Protein AF-W4AV59-F1 (afdb_monomer)

pLDDT: mean 79.55, std 14.33, range [42.62, 96.81]

Sequence (148 aa):
MEAGEKTSESDIEMFFGMSGTRRMIAIEAGWYERVRRGYICRYSFDPADFELFDANAGYYVATNIVAPIHVERMDDLVAKCVLNILKNLTRNARPYALIENVVTHKDYRRRRLGRKLLNKAIEISQQRNCYKMIPGQNDSKNNSWLQL

Solvent-accessible surface area (backbone atoms only — not comparable to full-atom values): 9081 Å² total; per-residue (Å²): 89,64,77,51,97,86,56,48,71,68,54,42,50,75,76,29,65,88,48,100,55,62,66,48,89,82,76,66,76,90,44,51,68,51,50,65,74,37,65,50,73,51,72,39,64,63,68,88,67,44,44,81,72,35,82,89,80,68,40,66,44,56,98,63,94,81,71,64,78,38,77,46,79,45,64,70,54,52,64,45,62,46,76,45,79,40,82,40,80,56,81,89,44,35,22,33,29,40,38,35,75,76,41,59,34,75,95,57,51,96,65,56,50,60,57,53,53,51,53,50,54,50,51,53,34,48,76,66,50,16,51,31,41,35,55,73,73,81,54,97,87,50,90,73,60,47,78,89

Secondary structure (DSSP, 8-state):
-B--TTS-HHHIIIIITTSS--B--PPPGGGHHHHHH--EEEEE--GGG-EEEETTTTEEE-SS----SEEEEE--TTEEEEEEEE--STTTT--EEEEEEEEE-GGGTTTTHHHHHHHHHHHHHHHTT-SEEEESS--TT----EE-

Radius of gyration: 18.45 Å; Cα contacts (8 Å, |Δi|>4): 203; chains: 1; bounding box: 44×37×52 Å

Nearest PDB structures (foldseek):
  3t90-assembly1_A-2  TM=9.423E-01  e=4.229E-04  Arabidopsis thaliana
  1z4e-assembly1_B  TM=7.620E-01  e=2.101E-04  Halalkalibacterium halodurans C-125
  1i21-assembly2_M  TM=8.788E-01  e=1.098E-03  Saccharomyces cerevisiae
  2dxq-assembly1_B  TM=5.147E-01  e=6.356E-06  Agrobacterium fabrum str. C58
  3fb3-assembly1_A  TM=5.433E-01  e=4.284E-05  Trypanosoma brucei

Structure (mmCIF, N/CA/C/O backbone):
data_AF-W4AV59-F1
#
_entry.id   AF-W4AV59-F1
#
loop_
_atom_site.group_PDB
_atom_site.id
_atom_site.type_symbol
_atom_site.label_atom_id
_atom_site.label_alt_id
_atom_site.label_comp_id
_atom_site.label_asym_id
_atom_site.label_entity_id
_atom_site.label_seq_id
_atom_site.pdbx_PDB_ins_code
_atom_site.Cartn_x
_atom_site.Cartn_y
_atom_site.Cartn_z
_atom_site.occupancy
_atom_site.B_iso_or_equiv
_atom_site.auth_seq_id
_atom_site.auth_comp_id
_atom_site.auth_asym_id
_atom_site.auth_atom_id
_atom_site.pdbx_PDB_model_num
ATOM 1 N N . MET A 1 1 ? -3.546 13.656 11.293 1.00 58.84 1 MET A N 1
ATOM 2 C CA . MET A 1 1 ? -3.523 14.497 12.506 1.00 58.84 1 MET A CA 1
ATOM 3 C C . MET A 1 1 ? -2.265 14.197 13.294 1.00 58.84 1 MET A C 1
ATOM 5 O O . MET A 1 1 ? -1.962 13.030 13.506 1.00 58.84 1 MET A O 1
ATOM 9 N N . GLU A 1 2 ? -1.535 15.231 13.693 1.00 64.12 2 GLU A N 1
ATOM 10 C CA . GLU A 1 2 ? -0.388 15.153 14.603 1.00 64.12 2 GLU A CA 1
ATOM 11 C C . GLU A 1 2 ? -0.796 15.840 15.913 1.00 64.12 2 GLU A C 1
ATOM 13 O O . GLU A 1 2 ? -1.466 16.873 15.859 1.00 64.12 2 GLU A O 1
ATOM 18 N N . ALA A 1 3 ? -0.464 15.261 17.069 1.00 67.44 3 ALA A N 1
ATOM 19 C CA . ALA A 1 3 ? -0.752 15.889 18.360 1.00 67.44 3 ALA A CA 1
ATOM 20 C C . ALA A 1 3 ? 0.164 17.111 18.556 1.00 67.44 3 ALA A C 1
ATOM 22 O O . ALA A 1 3 ? 1.310 16.974 18.988 1.00 67.44 3 ALA A O 1
ATOM 23 N N . GLY A 1 4 ? -0.328 18.295 18.186 1.00 70.31 4 GLY A N 1
ATOM 24 C CA . GLY A 1 4 ? 0.346 19.575 18.415 1.00 70.31 4 GLY A CA 1
ATOM 25 C C . GLY A 1 4 ? 0.164 20.085 19.848 1.00 70.31 4 GLY A C 1
ATOM 26 O O . GLY A 1 4 ? -0.652 19.555 20.598 1.00 70.31 4 GLY A O 1
ATOM 27 N N . GLU A 1 5 ? 0.871 21.158 20.207 1.00 75.75 5 GLU A N 1
ATOM 28 C CA . GLU A 1 5 ? 0.901 21.743 21.566 1.00 75.75 5 GLU A CA 1
ATOM 29 C C . GLU A 1 5 ? -0.472 22.157 22.128 1.00 75.75 5 GLU A C 1
ATOM 31 O O . GLU A 1 5 ? -0.632 22.277 23.335 1.00 75.75 5 GLU A O 1
ATOM 36 N N . LYS A 1 6 ? -1.475 22.354 21.264 1.00 79.75 6 LYS A N 1
ATOM 37 C CA . LYS A 1 6 ? -2.850 22.723 21.646 1.00 79.75 6 LYS A CA 1
ATOM 38 C C . LYS A 1 6 ? -3.808 21.529 21.760 1.00 79.75 6 LYS A C 1
ATOM 40 O O . LYS A 1 6 ? -5.002 21.730 21.955 1.00 79.75 6 LYS A O 1
ATOM 45 N N . THR A 1 7 ? -3.319 20.305 21.569 1.00 77.00 7 THR A N 1
ATOM 46 C CA . THR A 1 7 ? -4.143 19.090 21.670 1.00 77.00 7 THR A CA 1
ATOM 47 C C . THR A 1 7 ? -4.432 18.824 23.142 1.00 77.00 7 THR A C 1
ATOM 49 O O . THR A 1 7 ? -3.499 18.778 23.940 1.00 77.00 7 THR A O 1
ATOM 52 N N . SER A 1 8 ? -5.705 18.670 23.512 1.00 83.44 8 SER A N 1
ATOM 53 C CA . SER A 1 8 ? -6.078 18.469 24.915 1.00 83.44 8 SER A CA 1
ATOM 54 C C . SER A 1 8 ? -5.522 17.147 25.457 1.00 83.44 8 SER A C 1
ATOM 56 O O . SER A 1 8 ? -5.360 16.186 24.705 1.00 83.44 8 SER A O 1
ATOM 58 N N . GLU A 1 9 ? -5.273 17.060 26.766 1.00 80.31 9 GLU A N 1
ATOM 59 C CA . GLU A 1 9 ? -4.853 15.799 27.399 1.00 80.31 9 GLU A CA 1
ATOM 60 C C . GLU A 1 9 ? -5.885 14.681 27.197 1.00 80.31 9 GLU A C 1
ATOM 62 O O . GLU A 1 9 ? -5.514 13.534 26.966 1.00 80.31 9 GLU A O 1
ATOM 67 N N . SER A 1 10 ? -7.178 15.023 27.184 1.00 79.00 10 SER A N 1
ATOM 68 C CA . SER A 1 10 ? -8.266 14.086 26.878 1.00 79.00 10 SER A CA 1
ATOM 69 C C . SER A 1 10 ? -8.175 13.541 25.448 1.00 79.00 10 SER A C 1
ATOM 71 O O . SER A 1 10 ? -8.356 12.345 25.235 1.00 79.00 10 SER A O 1
ATOM 73 N N . ASP A 1 11 ? -7.870 14.388 24.460 1.00 72.75 11 ASP A N 1
ATOM 74 C CA . ASP A 1 11 ? -7.665 13.959 23.071 1.00 72.75 11 ASP A CA 1
ATOM 75 C C . ASP A 1 11 ? -6.366 13.160 22.917 1.00 72.75 11 ASP A C 1
ATOM 77 O O . ASP A 1 11 ? -6.319 12.178 22.175 1.00 72.75 11 ASP A O 1
ATOM 81 N N . ILE A 1 12 ? -5.308 13.545 23.638 1.00 74.00 12 ILE A N 1
ATOM 82 C CA . ILE A 1 12 ? -4.052 12.793 23.679 1.00 74.00 12 ILE A CA 1
ATOM 83 C C . ILE A 1 12 ? -4.307 11.389 24.222 1.00 74.00 12 ILE A C 1
ATOM 85 O O . ILE A 1 12 ? -3.910 10.415 23.588 1.00 74.00 12 ILE A O 1
ATOM 89 N N . GLU A 1 13 ? -5.030 11.260 25.327 1.00 76.06 13 GLU A N 1
ATOM 90 C CA . GLU A 1 13 ? -5.369 9.966 25.911 1.00 76.06 13 GLU A CA 1
ATOM 91 C C . GLU A 1 13 ? -6.289 9.153 24.984 1.00 76.06 13 GLU A C 1
ATOM 93 O O . GLU A 1 13 ? -6.028 7.985 24.689 1.00 76.06 13 GLU A O 1
ATOM 98 N N . MET A 1 14 ? -7.328 9.789 24.434 1.00 70.75 14 MET A N 1
ATOM 99 C CA . MET A 1 14 ? -8.313 9.150 23.560 1.00 70.75 14 MET A CA 1
ATOM 100 C C . MET A 1 14 ? -7.712 8.642 22.243 1.00 70.75 14 MET A C 1
ATOM 102 O O . MET A 1 14 ? -8.056 7.546 21.783 1.00 70.75 14 MET A O 1
ATOM 106 N N . PHE A 1 15 ? -6.844 9.433 21.610 1.00 67.06 15 PHE A N 1
ATOM 107 C CA . PHE A 1 15 ? -6.308 9.133 20.284 1.00 67.06 15 PHE A CA 1
ATOM 108 C C . PHE A 1 15 ? -4.901 8.518 20.336 1.00 67.06 15 PHE A C 1
ATOM 110 O O . PHE A 1 15 ? -4.597 7.628 19.542 1.00 67.06 15 PHE A O 1
ATOM 117 N N . PHE A 1 16 ? -4.049 8.917 21.277 1.00 73.50 16 PHE A N 1
ATOM 118 C CA . PHE A 1 16 ? -2.629 8.547 21.295 1.00 73.50 16 PHE A CA 1
ATOM 119 C C . PHE A 1 16 ? -2.204 7.717 22.517 1.00 73.50 16 PHE A C 1
ATOM 121 O O . PHE A 1 16 ? -1.206 7.008 22.412 1.00 73.50 16 PHE A O 1
ATOM 128 N N . GLY A 1 17 ? -2.970 7.689 23.616 1.00 65.94 17 GLY A N 1
ATOM 129 C CA . GLY A 1 17 ? -2.587 7.081 24.907 1.00 65.94 17 GLY A CA 1
ATOM 130 C C . GLY A 1 17 ? -2.186 5.596 24.879 1.00 65.94 17 GLY A C 1
ATOM 131 O O . GLY A 1 17 ? -1.554 5.088 25.799 1.00 65.94 17 GLY A O 1
ATOM 132 N N . MET A 1 18 ? -2.480 4.876 23.793 1.00 54.53 18 MET A N 1
ATOM 133 C CA . MET A 1 18 ? -2.167 3.446 23.642 1.00 54.53 18 MET A CA 1
ATOM 134 C C . MET A 1 18 ? -0.979 3.143 22.721 1.00 54.53 18 MET A C 1
ATOM 136 O O . MET A 1 18 ? -0.684 1.973 22.453 1.00 54.53 18 MET A O 1
ATOM 140 N N . SER A 1 19 ? -0.310 4.163 22.188 1.00 58.88 19 SER A N 1
ATOM 141 C CA . SER A 1 19 ? 0.847 3.993 21.312 1.00 58.88 19 SER A CA 1
ATOM 142 C C . SER A 1 19 ? 1.846 5.123 21.520 1.00 58.88 19 SER A C 1
ATOM 144 O O . SER A 1 19 ? 1.445 6.269 21.640 1.00 58.88 19 SER A O 1
ATOM 146 N N . GLY A 1 20 ? 3.151 4.854 21.427 1.00 62.12 20 GLY A N 1
ATOM 147 C CA . GLY A 1 20 ? 4.162 5.925 21.360 1.00 62.12 20 GLY A CA 1
ATOM 148 C C . GLY A 1 20 ? 4.108 6.763 20.068 1.00 62.12 20 GLY A C 1
ATOM 149 O O . GLY A 1 20 ? 5.049 7.485 19.756 1.00 62.12 20 GLY A O 1
ATOM 150 N N . THR A 1 21 ? 3.049 6.622 19.265 1.00 57.31 21 THR A N 1
ATOM 151 C CA . THR A 1 21 ? 2.850 7.324 17.998 1.00 57.31 21 THR A CA 1
ATOM 152 C C . THR A 1 21 ? 2.238 8.696 18.261 1.00 57.31 21 THR A C 1
ATOM 154 O O . THR A 1 21 ? 1.304 8.812 19.040 1.00 57.31 21 THR A O 1
ATOM 157 N N . ARG A 1 22 ? 2.738 9.731 17.574 1.00 58.47 22 ARG A N 1
ATOM 158 C CA . ARG A 1 22 ? 2.219 11.115 17.650 1.00 58.47 22 ARG A CA 1
ATOM 159 C C . ARG A 1 22 ? 1.357 11.511 16.448 1.00 58.47 22 ARG A C 1
ATOM 161 O O . ARG A 1 22 ? 0.896 12.646 16.376 1.00 58.47 22 ARG A O 1
ATOM 168 N N . ARG A 1 23 ? 1.131 10.588 15.503 1.00 54.50 23 ARG A N 1
ATOM 169 C CA . ARG A 1 23 ? 0.331 10.801 14.287 1.00 54.50 23 ARG A CA 1
ATOM 170 C C . ARG A 1 23 ? -0.786 9.775 14.145 1.00 54.50 23 ARG A C 1
ATOM 172 O O . ARG A 1 23 ? -0.548 8.577 14.189 1.00 54.50 23 ARG A O 1
ATOM 179 N N . MET A 1 24 ? -1.997 10.243 13.887 1.00 58.66 24 MET A N 1
ATOM 180 C CA . MET A 1 24 ? -3.149 9.411 13.563 1.00 58.66 24 MET A CA 1
ATOM 181 C C . MET A 1 24 ? -3.764 9.878 12.248 1.00 58.66 24 MET A C 1
ATOM 183 O O . MET A 1 24 ? -4.016 11.069 12.057 1.00 58.66 24 MET A O 1
ATOM 187 N N . ILE A 1 25 ? -4.062 8.943 11.351 1.00 59.03 25 ILE A N 1
ATOM 188 C CA . ILE A 1 25 ? -4.975 9.196 10.237 1.00 59.03 25 ILE A CA 1
ATOM 189 C C . ILE A 1 25 ? -6.382 8.880 10.749 1.00 59.03 25 ILE A C 1
ATOM 191 O O . ILE A 1 25 ? -6.710 7.727 11.031 1.00 59.03 25 ILE A O 1
ATOM 195 N N . ALA A 1 26 ? -7.184 9.924 10.947 1.00 56.69 26 ALA A N 1
ATOM 196 C CA . ALA A 1 26 ? -8.588 9.803 11.305 1.00 56.69 26 ALA A CA 1
ATOM 197 C C . ALA A 1 26 ? -9.424 9.913 10.027 1.00 56.69 26 ALA A C 1
ATOM 199 O O . ALA A 1 26 ? -9.219 10.819 9.225 1.00 56.69 26 ALA A O 1
ATOM 200 N N . ILE A 1 27 ? -10.345 8.973 9.840 1.00 58.06 27 ILE A N 1
ATOM 201 C CA . ILE A 1 27 ? -11.358 9.018 8.784 1.00 58.06 27 ILE A CA 1
ATOM 202 C C . ILE A 1 27 ? -12.661 9.436 9.469 1.00 58.06 27 ILE A C 1
ATOM 204 O O . ILE A 1 27 ? -12.965 8.929 10.553 1.00 58.06 27 ILE A O 1
ATOM 208 N N . GLU A 1 28 ? -13.399 10.376 8.878 1.00 57.12 28 GLU A N 1
ATOM 209 C CA . GLU A 1 28 ? -14.647 10.904 9.438 1.00 57.12 28 GLU A CA 1
ATOM 210 C C . GLU A 1 28 ? -15.638 9.791 9.808 1.00 57.12 28 GLU A C 1
ATOM 212 O O . GLU A 1 28 ? -15.829 8.822 9.070 1.00 57.12 28 GLU A O 1
ATOM 217 N N . ALA A 1 29 ? -16.337 9.953 10.935 1.00 56.78 29 ALA A N 1
ATOM 218 C CA . ALA A 1 29 ? -17.303 8.968 11.425 1.00 56.78 29 ALA A CA 1
ATOM 219 C C . ALA A 1 29 ? -18.440 8.674 10.421 1.00 56.78 29 ALA A C 1
ATOM 221 O O . ALA A 1 29 ? -18.982 7.570 10.429 1.00 56.78 29 ALA A O 1
ATOM 222 N N . GLY A 1 30 ? -18.754 9.608 9.511 1.00 61.12 30 GLY A N 1
ATOM 223 C CA . GLY A 1 30 ? -19.729 9.427 8.423 1.00 61.12 30 GLY A CA 1
ATOM 224 C C . GLY A 1 30 ? -19.324 8.404 7.349 1.00 61.12 30 GLY A C 1
ATOM 225 O O . GLY A 1 30 ? -20.121 8.070 6.469 1.00 61.12 30 GLY A O 1
ATOM 226 N N . TRP A 1 31 ? -18.100 7.875 7.412 1.00 63.75 31 TRP A N 1
ATOM 227 C CA . TRP A 1 31 ? -17.647 6.754 6.588 1.00 63.75 31 TRP A CA 1
ATOM 228 C C . TRP A 1 31 ? -17.898 5.388 7.243 1.00 63.75 31 TRP A C 1
ATOM 230 O O . TRP A 1 31 ? -17.647 4.370 6.613 1.00 63.75 31 TRP A O 1
ATOM 240 N N . TYR A 1 32 ? -18.436 5.334 8.467 1.00 59.44 32 TYR A N 1
ATOM 241 C CA . TYR A 1 32 ? -18.639 4.101 9.242 1.00 59.44 32 TYR A CA 1
ATOM 242 C C . TYR A 1 32 ? -19.409 3.002 8.491 1.00 59.44 32 TYR A C 1
ATOM 244 O O . TYR A 1 32 ? -18.861 1.928 8.242 1.00 59.44 32 TYR A O 1
ATOM 252 N N . GLU A 1 33 ? -20.649 3.271 8.066 1.00 63.75 33 GLU A N 1
ATOM 253 C CA . GLU A 1 33 ? -21.442 2.286 7.312 1.00 63.75 33 GLU A CA 1
ATOM 254 C C . GLU A 1 33 ? -20.824 1.988 5.939 1.00 63.75 33 GLU A C 1
ATOM 256 O O . GLU A 1 33 ? -20.936 0.870 5.442 1.00 63.75 33 GLU A O 1
ATOM 261 N N . ARG A 1 34 ? -20.106 2.955 5.351 1.00 68.12 34 ARG A N 1
ATOM 262 C CA . ARG A 1 34 ? -19.409 2.784 4.069 1.00 68.12 34 ARG A CA 1
ATOM 263 C C . ARG A 1 34 ? -18.192 1.873 4.179 1.00 68.12 34 ARG A C 1
ATOM 265 O O . ARG A 1 34 ? -17.997 1.053 3.302 1.00 68.12 34 ARG A O 1
ATOM 272 N N . VAL A 1 35 ? -17.404 1.954 5.246 1.00 70.06 35 VAL A N 1
ATOM 273 C CA . VAL A 1 35 ? -16.270 1.043 5.478 1.00 70.06 35 VAL A CA 1
ATOM 274 C C . VAL A 1 35 ? -16.767 -0.350 5.873 1.00 70.06 35 VAL A C 1
ATOM 276 O O . VAL A 1 35 ? -16.140 -1.344 5.524 1.00 70.06 35 VAL A O 1
ATOM 279 N N . ARG A 1 36 ? -17.901 -0.434 6.582 1.00 67.50 36 ARG A N 1
ATOM 280 C CA . ARG A 1 36 ? -18.486 -1.705 7.029 1.00 67.50 36 ARG A CA 1
ATOM 281 C C . ARG A 1 36 ? -19.187 -2.483 5.910 1.00 67.50 36 ARG A C 1
ATOM 283 O O . ARG A 1 36 ? -19.080 -3.703 5.880 1.00 67.50 36 ARG A O 1
ATOM 290 N N . ARG A 1 37 ? -19.948 -1.805 5.044 1.00 70.44 37 ARG A N 1
ATOM 291 C CA . ARG A 1 37 ? -20.711 -2.432 3.943 1.00 70.44 37 ARG A CA 1
ATOM 292 C C . ARG A 1 37 ? -20.023 -2.317 2.589 1.00 70.44 37 ARG A C 1
ATOM 294 O O . ARG A 1 37 ? -20.394 -3.019 1.653 1.00 70.44 37 ARG A O 1
ATOM 301 N N . GLY A 1 38 ? -19.097 -1.375 2.467 1.00 72.69 38 GLY A N 1
ATOM 302 C CA . GLY A 1 38 ? -18.359 -1.144 1.243 1.00 72.69 38 GLY A CA 1
ATOM 303 C C . GLY A 1 38 ? -17.237 -2.148 1.069 1.00 72.69 38 GLY A C 1
ATOM 304 O O . GLY A 1 38 ? -16.835 -2.868 1.982 1.00 72.69 38 GLY A O 1
ATOM 305 N N . TYR A 1 39 ? -16.731 -2.154 -0.146 1.00 76.69 39 TYR A N 1
ATOM 306 C CA . TYR A 1 39 ? -15.613 -2.960 -0.575 1.00 76.69 39 TYR A CA 1
ATOM 307 C C . TYR A 1 39 ? -14.638 -2.053 -1.313 1.00 76.69 39 TYR A C 1
ATOM 309 O O . TYR A 1 39 ? -15.031 -1.028 -1.875 1.00 76.69 39 TYR A O 1
ATOM 317 N N . ILE A 1 40 ? -13.364 -2.422 -1.307 1.00 80.44 40 ILE A N 1
ATOM 318 C CA . ILE A 1 40 ? -12.355 -1.790 -2.158 1.00 80.44 40 ILE A CA 1
ATOM 319 C C . ILE A 1 40 ? -12.053 -2.760 -3.293 1.00 80.44 40 ILE A C 1
ATOM 321 O O . ILE A 1 40 ? -11.868 -3.948 -3.047 1.00 80.44 40 ILE A O 1
ATOM 325 N N . CYS A 1 41 ? -12.003 -2.269 -4.529 1.00 83.56 41 CYS A N 1
ATOM 326 C CA . CYS A 1 41 ? -11.528 -3.057 -5.661 1.00 83.56 41 CYS A CA 1
ATOM 327 C C . CYS A 1 41 ? -10.061 -2.736 -5.938 1.00 83.56 41 CYS A C 1
ATOM 329 O O . CYS A 1 41 ? -9.706 -1.573 -6.132 1.00 83.56 41 CYS A O 1
ATOM 331 N N . ARG A 1 42 ? -9.216 -3.766 -5.998 1.00 85.31 42 ARG A N 1
ATOM 332 C CA . ARG A 1 42 ? -7.869 -3.667 -6.556 1.00 85.31 42 ARG A CA 1
ATOM 333 C C . ARG A 1 42 ? -7.923 -4.060 -8.025 1.00 85.31 42 ARG A C 1
ATOM 335 O O . ARG A 1 42 ? -8.127 -5.227 -8.354 1.00 85.31 42 ARG A O 1
ATOM 342 N N . TYR A 1 43 ? -7.721 -3.074 -8.886 1.00 90.81 43 TYR A N 1
ATOM 343 C CA . TYR A 1 43 ? -7.595 -3.273 -10.322 1.00 90.81 43 TYR A CA 1
ATOM 344 C C . TYR A 1 43 ? -6.152 -3.624 -10.680 1.00 90.81 43 TYR A C 1
ATOM 346 O O . TYR A 1 43 ? -5.208 -3.056 -10.132 1.00 90.81 43 TYR A O 1
ATOM 354 N N . SER A 1 44 ? -5.976 -4.573 -11.589 1.00 93.06 44 SER A N 1
ATOM 355 C CA . SER A 1 44 ? -4.709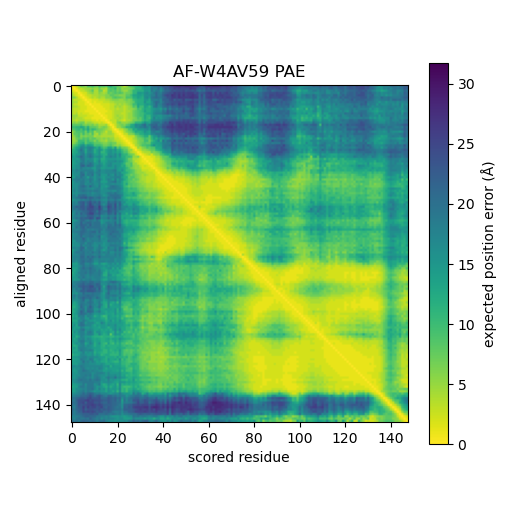 -4.811 -12.281 1.00 93.06 44 SER A CA 1
ATOM 356 C C . SER A 1 44 ? -4.933 -4.566 -13.761 1.00 93.06 44 SER A C 1
ATOM 358 O O . SER A 1 44 ? -5.977 -4.946 -14.289 1.00 93.06 44 SER A O 1
ATOM 360 N N . PHE A 1 45 ? -3.967 -3.931 -14.407 1.00 95.00 45 PHE A N 1
ATOM 361 C CA . PHE A 1 45 ? -4.012 -3.590 -15.823 1.00 95.00 45 PHE A CA 1
ATOM 362 C C . PHE A 1 45 ? -2.822 -4.227 -16.540 1.00 95.00 45 PHE A C 1
ATOM 364 O O . PHE A 1 45 ? -1.831 -4.566 -15.883 1.00 95.00 45 PHE A O 1
ATOM 371 N N . ASP A 1 46 ? -2.927 -4.403 -17.856 1.00 94.94 46 ASP A N 1
ATOM 372 C CA . ASP A 1 46 ? -1.794 -4.836 -18.669 1.00 94.94 46 ASP A CA 1
ATOM 373 C C . ASP A 1 46 ? -0.771 -3.688 -18.752 1.00 94.94 46 ASP A C 1
ATOM 375 O O . ASP A 1 46 ? -1.129 -2.591 -19.183 1.00 94.94 46 ASP A O 1
ATOM 379 N N . PRO A 1 47 ? 0.493 -3.884 -18.332 1.00 93.19 47 PRO A N 1
ATOM 380 C CA . PRO A 1 47 ? 1.516 -2.850 -18.453 1.00 93.19 47 PRO A CA 1
ATOM 381 C C . PRO A 1 47 ? 1.759 -2.387 -19.893 1.00 93.19 47 PRO A C 1
ATOM 383 O O . PRO A 1 47 ? 2.220 -1.265 -20.075 1.0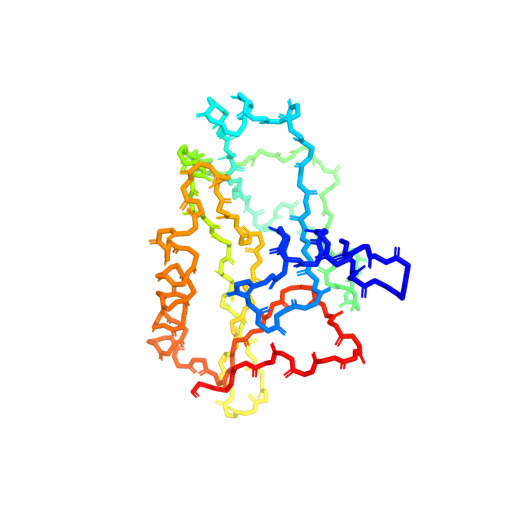0 93.19 47 PRO A O 1
ATOM 386 N N . ALA A 1 48 ? 1.467 -3.220 -20.900 1.00 94.25 48 ALA A N 1
ATOM 387 C CA . ALA A 1 48 ? 1.638 -2.869 -22.310 1.00 94.25 48 ALA A CA 1
ATOM 388 C C . ALA A 1 48 ? 0.697 -1.744 -22.772 1.00 94.25 48 ALA A C 1
ATOM 390 O O . ALA A 1 48 ? 0.991 -1.079 -23.763 1.00 94.25 48 ALA A O 1
ATOM 391 N N . ASP A 1 49 ? -0.393 -1.500 -22.039 1.00 95.94 49 ASP A N 1
ATOM 392 C CA . ASP A 1 49 ? -1.342 -0.425 -22.337 1.00 95.94 49 ASP A CA 1
ATOM 393 C C . ASP A 1 49 ? -0.876 0.955 -21.840 1.00 95.94 49 ASP A C 1
ATOM 395 O O . ASP A 1 49 ? -1.543 1.967 -22.079 1.00 95.94 49 ASP A O 1
ATOM 399 N N . PHE A 1 50 ? 0.250 1.011 -21.124 1.00 96.00 50 PHE A N 1
ATOM 400 C CA . PHE A 1 50 ? 0.780 2.237 -20.545 1.00 96.00 50 PHE A CA 1
ATOM 401 C C . PHE A 1 50 ? 2.155 2.561 -21.112 1.00 96.00 50 PHE A C 1
ATOM 403 O O . PHE A 1 50 ? 3.028 1.704 -21.244 1.00 96.00 50 PHE A O 1
ATOM 410 N N . GLU A 1 51 ? 2.383 3.843 -21.357 1.00 95.12 51 GLU A N 1
ATOM 411 C CA . GLU A 1 51 ? 3.672 4.378 -21.768 1.00 95.12 51 GLU A CA 1
ATOM 412 C C . GLU A 1 51 ? 4.288 5.224 -20.654 1.00 95.12 51 GLU A C 1
ATOM 414 O O . GLU A 1 51 ? 3.589 5.837 -19.841 1.00 95.12 51 GLU A O 1
ATOM 419 N N . LEU A 1 52 ? 5.620 5.230 -20.586 1.00 93.94 52 LEU A N 1
ATOM 420 C CA . LEU A 1 52 ? 6.345 6.031 -19.608 1.00 93.94 52 LEU A CA 1
ATOM 421 C C . LEU A 1 52 ? 6.167 7.516 -19.941 1.00 93.94 52 LEU A C 1
ATOM 423 O O . LEU A 1 52 ? 6.644 7.985 -20.970 1.00 93.94 52 LEU A O 1
ATOM 427 N N . PHE A 1 53 ? 5.507 8.250 -19.050 1.00 93.56 53 PHE A N 1
ATOM 428 C CA . PHE A 1 53 ? 5.271 9.684 -19.189 1.00 93.56 53 PHE A CA 1
ATOM 429 C C . PHE A 1 53 ? 6.412 10.503 -18.580 1.00 93.56 53 PHE A C 1
ATOM 431 O O . PHE A 1 53 ? 6.926 11.429 -19.202 1.00 93.56 53 PHE A O 1
ATOM 438 N N . ASP A 1 54 ? 6.835 10.135 -17.369 1.00 90.81 54 ASP A N 1
ATOM 439 C CA . ASP A 1 54 ? 7.941 10.779 -16.661 1.00 90.81 54 ASP A CA 1
ATOM 440 C C . ASP A 1 54 ? 8.829 9.709 -16.022 1.00 90.81 54 ASP A C 1
ATOM 442 O O . ASP A 1 54 ? 8.466 9.074 -15.029 1.00 90.81 54 ASP A O 1
ATOM 446 N N . ALA A 1 55 ? 10.018 9.522 -16.596 1.00 85.94 55 ALA A N 1
ATOM 447 C CA . ALA A 1 55 ? 11.019 8.575 -16.112 1.00 85.94 55 ALA A CA 1
ATOM 448 C C . ALA A 1 55 ? 11.557 8.921 -14.718 1.00 85.94 55 ALA A C 1
ATOM 450 O O . ALA A 1 55 ? 11.913 8.024 -13.955 1.00 85.94 55 ALA A O 1
ATOM 451 N N . ASN A 1 56 ? 11.618 10.209 -14.386 1.00 85.25 56 ASN A N 1
ATOM 452 C CA . ASN A 1 56 ? 12.176 10.696 -13.134 1.00 85.25 56 ASN A CA 1
ATOM 453 C C . ASN A 1 56 ? 11.202 10.462 -11.971 1.00 85.25 56 ASN A C 1
ATOM 455 O O . ASN A 1 56 ? 11.624 10.110 -10.870 1.00 85.25 56 ASN A O 1
ATOM 459 N N . ALA A 1 57 ? 9.900 10.620 -12.225 1.00 78.50 57 ALA A N 1
ATOM 460 C CA . ALA A 1 57 ? 8.841 10.324 -11.259 1.00 78.50 57 ALA A CA 1
ATOM 461 C C . ALA A 1 57 ? 8.361 8.859 -11.300 1.00 78.50 57 ALA A C 1
ATOM 463 O O . ALA A 1 57 ? 7.686 8.405 -10.376 1.00 78.50 57 ALA A O 1
ATOM 464 N N . GLY A 1 58 ? 8.699 8.115 -12.358 1.00 84.56 58 GLY A N 1
ATOM 465 C CA . GLY A 1 58 ? 8.184 6.767 -12.601 1.00 84.56 58 GLY A CA 1
ATOM 466 C C . GLY A 1 58 ? 6.694 6.755 -12.951 1.00 84.56 58 GLY A C 1
ATOM 467 O O . GLY A 1 58 ? 5.999 5.791 -12.630 1.00 84.56 58 GLY A O 1
ATOM 468 N N . TYR A 1 59 ? 6.190 7.830 -13.562 1.00 89.19 59 TYR A N 1
ATOM 469 C CA . TYR A 1 59 ? 4.790 7.938 -13.960 1.00 89.19 59 TYR A CA 1
ATOM 470 C C . TYR A 1 59 ? 4.563 7.352 -15.343 1.00 89.19 59 TYR A C 1
ATOM 472 O O . TYR A 1 59 ? 5.303 7.629 -16.286 1.00 89.19 59 TYR A O 1
ATOM 480 N N . TYR A 1 60 ? 3.486 6.584 -15.447 1.00 92.50 60 TYR A N 1
ATOM 481 C CA . TYR A 1 60 ? 3.011 5.984 -16.680 1.00 92.50 60 TYR A CA 1
ATOM 482 C C . TYR A 1 60 ? 1.619 6.526 -16.994 1.00 92.50 60 TYR A C 1
ATOM 484 O O . TYR A 1 60 ? 0.823 6.767 -16.083 1.00 92.50 60 TYR A O 1
ATOM 492 N N . VAL A 1 61 ? 1.331 6.721 -18.276 1.00 95.56 61 VAL A N 1
ATOM 493 C CA . VAL A 1 61 ? 0.044 7.215 -18.769 1.00 95.56 61 VAL A CA 1
ATOM 494 C C . VAL A 1 61 ? -0.496 6.263 -19.828 1.00 95.56 61 VAL A C 1
ATOM 496 O O . VAL A 1 61 ? 0.269 5.613 -20.531 1.00 95.56 61 VAL A O 1
ATOM 499 N N . ALA A 1 62 ? -1.817 6.181 -19.935 1.00 95.69 62 ALA A N 1
ATOM 500 C CA . ALA A 1 62 ? -2.485 5.578 -21.077 1.00 95.69 62 ALA A CA 1
ATOM 501 C C . ALA A 1 62 ? -3.185 6.695 -21.859 1.00 95.69 62 ALA A C 1
ATOM 503 O O . ALA A 1 62 ? -3.891 7.518 -21.274 1.00 95.69 62 ALA A O 1
ATOM 504 N N . THR A 1 63 ? -2.992 6.734 -23.176 1.00 93.69 63 THR A N 1
ATOM 505 C CA . THR A 1 63 ? -3.666 7.687 -24.080 1.00 93.69 63 THR A CA 1
ATOM 506 C C . THR A 1 63 ? -4.982 7.142 -24.635 1.00 93.69 63 THR A C 1
ATOM 508 O O . THR A 1 63 ? -5.738 7.870 -25.275 1.00 93.69 63 THR A O 1
ATOM 511 N N . ASN A 1 64 ? -5.284 5.876 -24.339 1.00 93.12 64 ASN A N 1
ATOM 512 C CA . ASN A 1 64 ? -6.499 5.174 -24.730 1.00 93.12 64 ASN A CA 1
ATOM 513 C C . ASN A 1 64 ? -7.255 4.674 -23.491 1.00 93.12 64 ASN A C 1
ATOM 515 O O . ASN A 1 64 ? -6.717 4.627 -22.384 1.00 93.12 64 ASN A O 1
ATOM 519 N N . ILE A 1 65 ? -8.517 4.283 -23.676 1.00 94.62 65 ILE A N 1
ATOM 520 C CA . ILE A 1 65 ? -9.312 3.665 -22.609 1.00 94.62 65 ILE A CA 1
ATOM 521 C C . ILE A 1 65 ? -8.724 2.288 -22.287 1.00 94.62 65 ILE A C 1
ATOM 523 O O . ILE A 1 65 ? -8.650 1.432 -23.164 1.00 94.62 65 ILE A O 1
ATOM 527 N N . VAL A 1 66 ? -8.371 2.071 -21.019 1.00 95.38 66 VAL A N 1
ATOM 528 C CA . VAL A 1 66 ? -7.813 0.809 -20.517 1.00 95.38 66 VAL A CA 1
ATOM 529 C C . VAL A 1 66 ? -8.803 0.092 -19.608 1.00 95.38 66 VAL A C 1
ATOM 531 O O . VAL A 1 66 ? -9.359 0.678 -18.675 1.00 95.38 66 VAL A O 1
ATOM 534 N N . ALA A 1 67 ? -9.029 -1.192 -19.880 1.00 94.56 67 ALA A N 1
ATOM 535 C CA . ALA A 1 67 ? -9.854 -2.055 -19.045 1.00 94.56 67 ALA A CA 1
ATOM 536 C C . ALA A 1 67 ? -8.964 -2.873 -18.092 1.00 94.56 67 ALA A C 1
ATOM 538 O O . ALA A 1 67 ? -7.880 -3.307 -18.480 1.00 94.56 67 ALA A O 1
ATOM 539 N N . PRO A 1 68 ? -9.392 -3.112 -16.843 1.00 95.62 68 PRO A N 1
ATOM 540 C CA . PRO A 1 68 ? -8.630 -3.947 -15.931 1.00 95.62 68 PRO A CA 1
ATOM 541 C C . PRO A 1 68 ? -8.641 -5.408 -16.396 1.00 95.62 68 PRO A C 1
ATOM 543 O O . PRO A 1 68 ? -9.699 -5.977 -16.657 1.00 95.62 68 PRO A O 1
ATOM 546 N N . ILE A 1 69 ? -7.468 -6.039 -16.410 1.00 96.81 69 ILE A N 1
ATOM 547 C CA . ILE A 1 69 ? -7.318 -7.482 -16.653 1.00 96.81 69 ILE A CA 1
ATOM 548 C C . ILE A 1 69 ? -7.734 -8.314 -15.434 1.00 96.81 69 ILE A C 1
ATOM 550 O O . ILE A 1 69 ? -8.039 -9.497 -15.552 1.00 96.81 69 ILE A O 1
ATOM 554 N N . HIS A 1 70 ? -7.747 -7.703 -14.246 1.00 94.81 70 HIS A N 1
ATOM 555 C CA . HIS A 1 70 ? -8.193 -8.348 -13.018 1.00 94.81 70 HIS A CA 1
ATOM 556 C C . HIS A 1 70 ? -8.805 -7.333 -12.052 1.00 94.81 70 HIS A C 1
ATOM 558 O O . HIS A 1 70 ? -8.298 -6.220 -11.894 1.00 94.81 70 HIS A O 1
ATOM 564 N N . VAL A 1 71 ? -9.876 -7.743 -11.371 1.00 93.06 71 VAL A N 1
ATOM 565 C CA . VAL A 1 71 ? -10.550 -6.957 -10.333 1.00 93.06 71 VAL A CA 1
ATOM 566 C C . VAL A 1 71 ? -10.669 -7.811 -9.080 1.00 93.06 71 VAL A C 1
ATOM 568 O O . VAL A 1 71 ? -11.452 -8.755 -9.034 1.00 93.06 71 VAL A O 1
ATOM 571 N N . GLU A 1 72 ? -9.906 -7.475 -8.045 1.00 89.56 72 GLU A N 1
ATOM 572 C CA . GLU A 1 72 ? -10.018 -8.136 -6.748 1.00 89.56 72 GLU A CA 1
ATOM 573 C C . GLU A 1 72 ? -10.889 -7.312 -5.811 1.00 89.56 72 GLU A C 1
ATOM 575 O O . GLU A 1 72 ? -10.545 -6.181 -5.465 1.00 89.56 72 GLU A O 1
ATOM 580 N N . ARG A 1 73 ? -11.997 -7.894 -5.360 1.00 86.56 73 ARG A N 1
ATOM 581 C CA . ARG A 1 73 ? -12.867 -7.274 -4.368 1.00 86.56 73 ARG A CA 1
A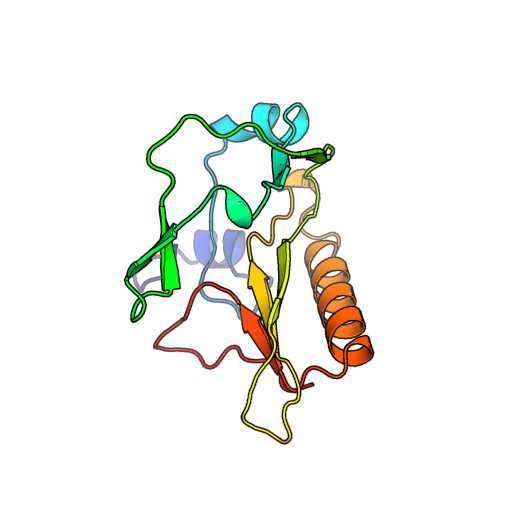TOM 582 C C . ARG A 1 73 ? -12.386 -7.601 -2.956 1.00 86.56 73 ARG A C 1
ATOM 584 O O . ARG A 1 73 ? -12.275 -8.761 -2.576 1.00 86.56 73 ARG A O 1
ATOM 591 N N . MET A 1 74 ? -12.140 -6.561 -2.170 1.00 81.81 74 MET A N 1
ATOM 592 C CA . MET A 1 74 ? -11.761 -6.643 -0.766 1.00 81.81 74 MET A CA 1
ATOM 593 C C . MET A 1 74 ? -12.931 -6.188 0.105 1.00 81.81 74 MET A C 1
ATOM 595 O O . MET A 1 74 ? -13.177 -4.989 0.250 1.00 81.81 74 MET A O 1
ATOM 599 N N . ASP A 1 75 ? -13.632 -7.156 0.688 1.00 81.19 75 ASP A N 1
ATOM 600 C CA . ASP A 1 75 ? -14.646 -6.927 1.717 1.00 81.19 75 ASP A CA 1
ATOM 601 C C . ASP A 1 75 ? -14.014 -6.912 3.128 1.00 81.19 75 ASP A C 1
ATOM 603 O O . ASP A 1 75 ? -12.817 -7.172 3.305 1.00 81.19 75 ASP A O 1
ATOM 607 N N . ASP A 1 76 ? -14.836 -6.615 4.138 1.00 72.50 76 ASP A N 1
ATOM 608 C CA . ASP A 1 76 ? -14.485 -6.646 5.565 1.00 72.50 76 ASP A CA 1
ATOM 609 C C . ASP A 1 76 ? -13.186 -5.888 5.902 1.00 72.50 76 ASP A C 1
ATOM 611 O O . ASP A 1 76 ? -12.126 -6.440 6.229 1.00 72.50 76 ASP A O 1
ATOM 615 N N . LEU A 1 77 ? -13.277 -4.561 5.828 1.00 74.19 77 LEU A N 1
ATOM 616 C CA . LEU A 1 77 ? -12.163 -3.640 6.055 1.00 74.19 77 LEU A CA 1
ATOM 617 C C . LEU A 1 77 ? -11.852 -3.424 7.552 1.00 74.19 77 LEU A C 1
ATOM 619 O O . LEU A 1 77 ? -11.261 -2.410 7.931 1.00 74.19 77 LEU A O 1
ATOM 623 N N . VAL A 1 78 ? -12.239 -4.364 8.427 1.00 73.69 78 VAL A N 1
ATOM 624 C CA . VAL A 1 78 ? -12.085 -4.252 9.887 1.00 73.69 78 VAL A CA 1
ATOM 625 C C . VAL A 1 78 ? -10.625 -4.091 10.311 1.00 73.69 78 VAL A C 1
ATOM 627 O O . VAL A 1 78 ? -10.342 -3.300 11.216 1.00 73.69 78 VAL A O 1
ATOM 630 N N . ALA A 1 79 ? -9.699 -4.802 9.665 1.00 77.50 79 ALA A N 1
ATOM 631 C CA . ALA A 1 79 ? -8.262 -4.594 9.818 1.00 77.50 79 ALA A CA 1
ATOM 632 C C . ALA A 1 79 ? -7.510 -5.012 8.545 1.00 77.50 79 ALA A C 1
ATOM 634 O O . ALA A 1 79 ? -7.367 -6.204 8.270 1.00 77.50 79 ALA A O 1
ATOM 63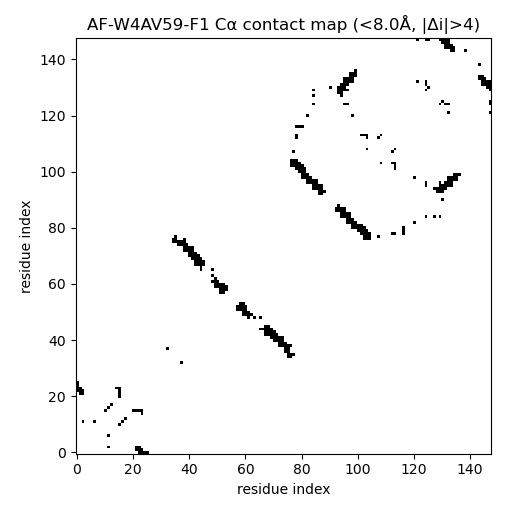5 N N . LYS A 1 80 ? -7.028 -4.041 7.763 1.00 82.50 80 LYS A N 1
ATOM 636 C CA . LYS A 1 80 ? -6.348 -4.272 6.477 1.00 82.50 80 LYS A CA 1
ATOM 637 C C . LYS A 1 80 ? -5.168 -3.318 6.309 1.00 82.50 80 LYS A C 1
ATOM 639 O O . LYS A 1 80 ? -5.129 -2.260 6.931 1.00 82.50 80 LYS A O 1
ATOM 644 N N . CYS A 1 81 ? -4.205 -3.718 5.486 1.00 86.44 81 CYS A N 1
ATOM 645 C CA . CYS A 1 81 ? -3.110 -2.880 5.007 1.00 86.44 81 CYS A CA 1
ATOM 646 C C . CYS A 1 81 ? -2.758 -3.277 3.575 1.00 86.44 81 CYS A C 1
ATOM 648 O O . CYS A 1 81 ? -3.047 -4.395 3.146 1.00 86.44 81 CYS A O 1
ATOM 650 N N . VAL A 1 82 ? -2.078 -2.382 2.871 1.00 86.56 82 VAL A N 1
ATOM 651 C CA . VAL A 1 82 ? -1.383 -2.683 1.621 1.00 86.56 82 VAL A CA 1
ATOM 652 C C . VAL A 1 82 ? 0.092 -2.888 1.950 1.00 86.56 82 VAL A C 1
ATOM 654 O O . VAL A 1 82 ? 0.672 -2.100 2.692 1.00 86.56 82 VAL A O 1
ATOM 657 N N . LEU A 1 83 ? 0.693 -3.956 1.426 1.00 89.94 83 LEU A N 1
ATOM 658 C CA . LEU A 1 83 ? 2.117 -4.244 1.579 1.00 89.94 83 LEU A CA 1
ATOM 659 C C . LEU A 1 83 ? 2.733 -4.460 0.198 1.00 89.94 83 LEU A C 1
ATOM 661 O O . LEU A 1 83 ? 2.432 -5.450 -0.466 1.00 89.94 83 LEU A O 1
ATOM 665 N N . ASN A 1 84 ? 3.608 -3.548 -0.213 1.00 91.75 84 ASN A N 1
ATOM 666 C CA . ASN A 1 84 ? 4.335 -3.625 -1.475 1.00 91.75 84 ASN A CA 1
ATOM 667 C C . ASN A 1 84 ? 5.774 -4.077 -1.220 1.00 91.75 84 ASN A C 1
ATOM 669 O O . ASN A 1 84 ? 6.467 -3.494 -0.390 1.00 91.75 84 ASN A O 1
ATOM 673 N N . ILE A 1 85 ? 6.237 -5.096 -1.945 1.00 93.50 85 ILE A N 1
ATOM 674 C CA . ILE A 1 85 ? 7.632 -5.552 -1.898 1.00 93.50 85 ILE A CA 1
ATOM 675 C C . ILE A 1 85 ? 8.367 -4.956 -3.093 1.00 93.50 85 ILE A C 1
ATOM 677 O O . ILE A 1 85 ? 8.127 -5.340 -4.236 1.00 93.50 85 ILE A O 1
ATOM 681 N N . LEU A 1 86 ? 9.263 -4.015 -2.818 1.00 92.25 86 LEU A N 1
ATOM 682 C CA . LEU A 1 86 ? 9.967 -3.239 -3.827 1.00 92.25 86 LEU A CA 1
ATOM 683 C C . LEU A 1 86 ? 11.381 -3.786 -3.998 1.00 92.25 86 LEU A C 1
ATOM 685 O O . LEU A 1 86 ? 12.162 -3.860 -3.044 1.00 92.25 86 LEU A O 1
ATOM 689 N N . LYS A 1 87 ? 11.707 -4.185 -5.231 1.00 90.94 87 LYS A N 1
ATOM 690 C CA . LYS A 1 87 ? 13.073 -4.567 -5.602 1.00 90.94 87 LYS A CA 1
ATOM 691 C C . LYS A 1 87 ? 14.002 -3.366 -5.420 1.00 90.94 87 LYS A C 1
ATOM 693 O O . LYS A 1 87 ? 13.592 -2.216 -5.543 1.00 90.94 87 LYS A O 1
ATOM 698 N N . ASN A 1 88 ? 15.260 -3.647 -5.117 1.00 87.38 88 ASN A N 1
ATOM 699 C CA . ASN A 1 88 ? 16.270 -2.635 -4.850 1.00 87.38 88 ASN A CA 1
ATOM 700 C C . ASN A 1 88 ? 17.589 -3.071 -5.488 1.00 87.38 88 ASN A C 1
ATOM 702 O O . ASN A 1 88 ? 17.832 -4.263 -5.639 1.00 87.38 88 ASN A O 1
ATOM 706 N N . LEU A 1 89 ? 18.434 -2.107 -5.842 1.00 87.75 89 LEU A N 1
ATOM 707 C CA . LEU A 1 89 ? 19.778 -2.360 -6.369 1.00 87.75 89 LEU A CA 1
ATOM 708 C C . LEU A 1 89 ? 20.848 -2.250 -5.276 1.00 87.75 89 LEU A C 1
ATOM 710 O O . LEU A 1 89 ? 21.895 -2.885 -5.347 1.00 87.75 89 LEU A O 1
ATOM 714 N N . THR A 1 90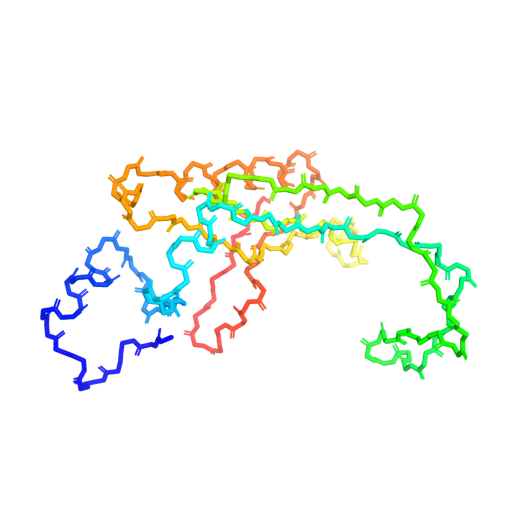 ? 20.577 -1.471 -4.228 1.00 88.00 90 THR A N 1
ATOM 715 C CA . THR A 1 90 ? 21.489 -1.316 -3.088 1.00 88.00 90 THR A CA 1
ATOM 716 C C . THR A 1 90 ? 21.315 -2.453 -2.076 1.00 88.00 90 THR A C 1
ATOM 718 O O . THR A 1 90 ? 20.385 -3.252 -2.175 1.00 88.00 90 THR A O 1
ATOM 721 N N . ARG A 1 91 ? 22.205 -2.531 -1.073 1.00 87.69 91 ARG A N 1
ATOM 722 C CA . ARG A 1 91 ? 22.126 -3.525 0.019 1.00 87.69 91 ARG A CA 1
ATOM 723 C C . ARG A 1 91 ? 22.068 -4.974 -0.497 1.00 87.69 91 ARG A C 1
ATOM 725 O O . ARG A 1 91 ? 21.208 -5.746 -0.084 1.00 87.69 91 ARG A O 1
ATOM 732 N N . ASN A 1 92 ? 22.987 -5.332 -1.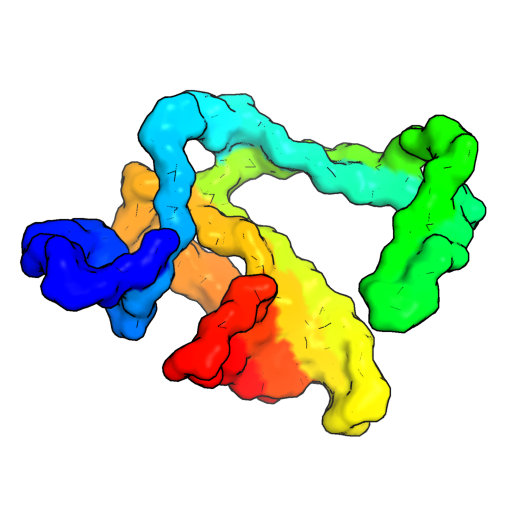397 1.00 91.62 92 ASN A N 1
ATOM 733 C CA . ASN A 1 92 ? 23.059 -6.651 -2.046 1.00 91.62 92 ASN A CA 1
ATOM 734 C C . ASN A 1 92 ? 21.765 -7.030 -2.779 1.00 91.62 92 ASN A C 1
ATOM 736 O O . ASN A 1 92 ? 21.315 -8.170 -2.704 1.00 91.62 92 ASN A O 1
ATOM 740 N N . ALA A 1 93 ? 21.132 -6.046 -3.422 1.00 90.75 93 ALA A N 1
ATOM 741 C CA . ALA A 1 93 ? 19.846 -6.183 -4.095 1.00 90.75 93 ALA A CA 1
ATOM 742 C C . ALA A 1 93 ? 18.697 -6.720 -3.211 1.00 90.75 93 ALA A C 1
ATOM 744 O O . ALA A 1 93 ? 17.665 -7.167 -3.721 1.00 90.75 93 ALA A O 1
ATOM 745 N N . ARG A 1 94 ? 18.838 -6.666 -1.875 1.00 93.44 94 ARG A N 1
ATOM 746 C CA . ARG A 1 94 ? 17.760 -7.055 -0.959 1.00 93.44 94 ARG A CA 1
ATOM 747 C C . ARG A 1 94 ? 16.591 -6.075 -1.112 1.00 93.44 94 ARG A C 1
ATOM 749 O O . ARG A 1 94 ? 16.817 -4.863 -1.018 1.00 93.44 94 ARG A O 1
ATOM 756 N N . PRO A 1 95 ? 15.352 -6.559 -1.314 1.00 94.31 95 PRO A N 1
ATOM 757 C CA . PRO A 1 95 ? 14.183 -5.696 -1.452 1.00 94.31 95 PRO A CA 1
ATOM 758 C C . PRO A 1 95 ? 13.879 -4.938 -0.151 1.00 94.31 95 PRO A C 1
ATOM 760 O O . PRO A 1 95 ? 14.422 -5.234 0.912 1.00 94.31 95 PRO A O 1
ATOM 763 N N . TYR A 1 96 ? 12.968 -3.974 -0.203 1.00 93.50 96 TYR A N 1
ATOM 764 C CA . TYR A 1 96 ? 12.357 -3.388 0.992 1.00 93.50 96 TYR A CA 1
ATOM 765 C C . TYR A 1 96 ? 10.840 -3.395 0.863 1.00 93.50 96 TYR A C 1
ATOM 767 O O . TYR A 1 96 ? 10.301 -3.444 -0.241 1.00 93.50 96 TYR A O 1
ATOM 775 N N . ALA A 1 97 ? 10.154 -3.372 1.998 1.00 93.62 97 ALA A N 1
ATOM 776 C CA . ALA A 1 97 ? 8.703 -3.384 2.038 1.00 93.62 97 ALA A CA 1
ATOM 777 C C . ALA A 1 97 ? 8.152 -1.983 2.320 1.00 93.62 97 ALA A C 1
ATOM 779 O O . ALA A 1 97 ? 8.622 -1.308 3.235 1.00 93.62 97 ALA A O 1
ATOM 780 N N . LEU A 1 98 ? 7.147 -1.561 1.559 1.00 91.38 98 LEU A N 1
ATOM 781 C CA . LEU A 1 98 ? 6.372 -0.346 1.791 1.00 91.38 98 LEU A CA 1
ATOM 782 C C . LEU A 1 98 ? 4.990 -0.751 2.308 1.00 91.38 98 LEU A C 1
ATOM 784 O O . LEU A 1 98 ? 4.244 -1.429 1.599 1.00 91.38 98 LEU A O 1
ATOM 788 N N . ILE A 1 99 ? 4.662 -0.365 3.539 1.00 88.94 99 ILE A N 1
ATOM 789 C CA . ILE A 1 99 ? 3.353 -0.621 4.139 1.00 88.94 99 ILE A CA 1
ATOM 790 C C . ILE A 1 99 ? 2.502 0.649 4.126 1.00 88.94 99 ILE A C 1
ATOM 792 O O . ILE A 1 99 ? 2.910 1.705 4.608 1.00 88.94 99 ILE A O 1
ATOM 796 N N . GLU A 1 100 ? 1.294 0.541 3.590 1.00 85.19 100 GLU A N 1
ATOM 797 C CA . GLU A 1 100 ? 0.364 1.655 3.430 1.00 85.19 100 GLU A CA 1
ATOM 798 C C . GLU A 1 100 ? -1.043 1.270 3.872 1.00 85.19 100 GLU A C 1
ATOM 800 O O . GLU A 1 100 ? -1.356 0.094 4.076 1.00 85.19 100 GLU A O 1
ATOM 805 N N . ASN A 1 101 ? -1.907 2.277 4.016 1.00 78.62 101 ASN A N 1
ATOM 806 C CA . ASN A 1 101 ? -3.340 2.095 4.251 1.00 78.62 101 ASN A CA 1
ATOM 807 C C . ASN A 1 101 ? -3.648 1.134 5.412 1.00 78.62 101 ASN A C 1
ATOM 809 O O . ASN A 1 101 ? -4.569 0.323 5.332 1.00 78.62 101 ASN A O 1
ATOM 813 N N . VAL A 1 102 ? -2.855 1.204 6.489 1.00 80.81 102 VAL A N 1
ATOM 814 C CA . VAL A 1 102 ? -3.075 0.410 7.701 1.00 80.81 102 VAL A CA 1
ATOM 815 C C . VAL A 1 102 ? -4.305 0.958 8.415 1.00 80.81 102 VAL A C 1
ATOM 817 O O . VAL A 1 102 ? -4.261 2.010 9.051 1.00 80.81 102 VAL A O 1
ATOM 820 N N . VAL A 1 103 ? -5.414 0.236 8.319 1.00 76.56 103 VAL A N 1
ATOM 821 C CA . VAL A 1 103 ? -6.696 0.629 8.903 1.00 76.56 103 VAL A CA 1
ATOM 822 C C . VAL A 1 103 ? -7.096 -0.389 9.963 1.00 76.56 103 VAL A C 1
ATOM 824 O O . VAL A 1 103 ? -6.919 -1.593 9.800 1.00 76.56 103 VAL A O 1
ATOM 827 N N . THR A 1 104 ? -7.630 0.089 11.088 1.00 77.00 104 THR A N 1
ATOM 828 C CA . THR A 1 104 ? -8.348 -0.744 12.061 1.00 77.00 104 THR A CA 1
ATOM 829 C C . THR A 1 104 ? -9.629 -0.035 12.476 1.00 77.00 104 THR A C 1
ATOM 831 O O . THR A 1 104 ? -9.602 1.100 12.974 1.00 77.00 104 THR A O 1
ATOM 834 N N . HIS A 1 105 ? -10.750 -0.722 12.287 1.00 72.12 105 HIS A N 1
ATOM 835 C CA . HIS A 1 105 ? -12.082 -0.232 12.599 1.00 72.12 105 HIS A CA 1
ATOM 836 C C . HIS A 1 105 ? -12.221 0.116 14.084 1.00 72.12 105 HIS A C 1
ATOM 838 O O . HIS A 1 105 ? -11.783 -0.648 14.944 1.00 72.12 105 HIS A O 1
ATOM 844 N N . LYS A 1 106 ? -12.852 1.258 14.398 1.00 67.62 106 LYS A N 1
ATOM 845 C CA . LYS A 1 106 ? -12.898 1.828 15.759 1.00 67.62 106 LYS A CA 1
ATOM 846 C C . LYS A 1 106 ? -13.444 0.855 16.818 1.00 67.62 106 LYS A C 1
ATOM 848 O O . LYS A 1 106 ? -12.813 0.702 17.858 1.00 67.62 106 LYS A O 1
ATOM 853 N N . ASP A 1 107 ? -14.510 0.113 16.507 1.00 73.69 107 ASP A N 1
ATOM 854 C CA . ASP A 1 107 ? -15.151 -0.845 17.436 1.00 73.69 107 ASP A CA 1
ATOM 855 C C . ASP A 1 107 ? -14.292 -2.108 17.684 1.00 73.69 107 ASP A C 1
ATOM 857 O O . ASP A 1 107 ? -14.510 -2.871 18.632 1.00 73.69 107 ASP A O 1
ATOM 861 N N . TYR A 1 108 ? -13.280 -2.315 16.835 1.00 75.38 108 TYR A N 1
ATOM 862 C CA . TYR A 1 108 ? -12.305 -3.404 16.915 1.00 75.38 108 TYR A CA 1
ATOM 863 C C . TYR A 1 108 ? -10.898 -2.916 17.303 1.00 75.38 108 TYR A C 1
ATOM 865 O O . TYR A 1 108 ? -9.965 -3.719 17.425 1.00 75.38 108 TYR A O 1
ATOM 873 N N . ARG A 1 109 ? -10.726 -1.609 17.560 1.00 75.44 109 ARG A N 1
ATOM 874 C CA . ARG A 1 109 ? -9.521 -1.079 18.212 1.00 75.44 109 ARG A CA 1
ATOM 875 C C . ARG A 1 109 ? -9.435 -1.623 19.636 1.00 75.44 109 ARG A C 1
ATOM 877 O O . ARG A 1 109 ? -10.384 -2.190 20.169 1.00 75.44 109 ARG A O 1
ATOM 884 N N . ARG A 1 110 ? -8.257 -1.495 20.252 1.00 75.06 110 ARG A N 1
ATOM 885 C CA . ARG A 1 110 ? -7.948 -2.047 21.590 1.00 75.06 110 ARG A CA 1
ATOM 886 C C . ARG A 1 110 ? -7.969 -3.578 21.685 1.00 75.06 110 ARG A C 1
ATOM 888 O O . ARG A 1 110 ? -7.690 -4.126 22.740 1.00 75.06 110 ARG A O 1
ATOM 895 N N . ARG A 1 111 ? -8.172 -4.284 20.566 1.00 82.88 111 ARG A N 1
ATOM 896 C CA . ARG A 1 111 ? -8.095 -5.757 20.471 1.00 82.88 111 ARG A CA 1
ATOM 897 C C . ARG A 1 111 ? -6.780 -6.268 19.870 1.00 82.88 111 ARG A C 1
ATOM 899 O O . ARG A 1 111 ? -6.679 -7.421 19.465 1.00 82.88 111 ARG A O 1
ATOM 906 N N . ARG A 1 112 ? -5.770 -5.395 19.764 1.00 82.81 112 ARG A N 1
ATOM 907 C CA . ARG A 1 112 ? -4.442 -5.672 19.173 1.00 82.81 112 ARG A CA 1
ATOM 908 C C . ARG A 1 112 ? -4.459 -6.138 17.703 1.00 82.81 112 ARG A C 1
ATOM 910 O O . ARG A 1 112 ? -3.439 -6.626 17.225 1.00 82.81 112 ARG A O 1
ATOM 917 N N . LEU A 1 113 ? -5.558 -5.948 16.963 1.00 82.75 113 LEU A N 1
ATOM 918 C CA . LEU A 1 113 ? -5.656 -6.348 15.549 1.00 82.75 113 LEU A CA 1
ATOM 919 C C . LEU A 1 113 ? -4.638 -5.628 14.660 1.00 82.75 113 LEU A C 1
ATOM 921 O O . LEU A 1 113 ? -3.915 -6.292 13.927 1.00 82.75 113 LEU A O 1
ATO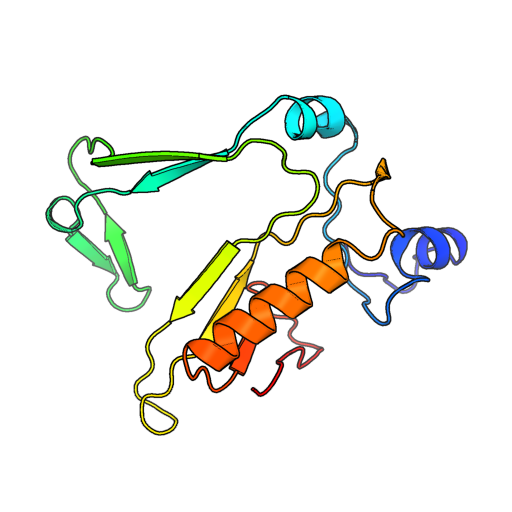M 925 N N . GLY A 1 114 ? -4.497 -4.305 14.797 1.00 81.38 114 GLY A N 1
ATOM 926 C CA . GLY A 1 114 ? -3.472 -3.548 14.068 1.00 81.38 114 GLY A CA 1
ATOM 927 C C . GLY A 1 114 ? -2.053 -4.060 14.344 1.00 81.38 114 GLY A C 1
ATOM 928 O O . GLY A 1 114 ? -1.256 -4.197 13.425 1.00 81.38 114 GLY A O 1
ATOM 929 N N . ARG A 1 115 ? -1.752 -4.459 15.588 1.00 83.06 115 ARG A N 1
ATOM 930 C CA . ARG A 1 115 ? -0.452 -5.059 15.930 1.00 83.06 115 ARG A CA 1
ATOM 931 C C . ARG A 1 115 ? -0.266 -6.443 15.307 1.00 83.06 115 ARG A C 1
ATOM 933 O O . ARG A 1 115 ? 0.819 -6.732 14.823 1.00 83.06 115 ARG A O 1
ATOM 940 N N . LYS A 1 116 ? -1.305 -7.286 15.285 1.00 86.00 116 LYS A N 1
ATOM 941 C CA . LYS A 1 116 ? -1.261 -8.582 14.585 1.00 86.00 116 LYS A CA 1
ATOM 942 C C . LYS A 1 116 ? -1.025 -8.397 13.084 1.00 86.00 116 LYS A C 1
ATOM 944 O O . LYS A 1 116 ? -0.199 -9.101 12.517 1.00 86.00 116 LYS A O 1
ATOM 949 N N . LEU A 1 117 ? -1.703 -7.426 12.474 1.00 87.75 117 LEU A N 1
ATOM 950 C CA . LEU A 1 117 ? -1.547 -7.076 11.065 1.00 87.75 117 LEU A CA 1
ATOM 951 C C . LEU A 1 117 ? -0.118 -6.598 10.756 1.00 87.75 117 LEU A C 1
ATOM 953 O O . LEU A 1 117 ? 0.512 -7.123 9.843 1.00 87.75 117 LEU A O 1
ATOM 957 N N . LEU A 1 118 ? 0.425 -5.677 11.561 1.00 88.12 118 LEU A N 1
ATOM 958 C CA . LEU A 1 118 ? 1.809 -5.206 11.428 1.00 88.12 118 LEU A CA 1
ATOM 959 C C . LEU A 1 118 ? 2.824 -6.339 11.612 1.00 88.12 118 LEU A C 1
ATOM 961 O O . LEU A 1 118 ? 3.739 -6.472 10.807 1.00 88.12 118 LEU A O 1
ATOM 965 N N . ASN A 1 119 ? 2.645 -7.190 12.625 1.00 90.00 119 ASN A N 1
ATOM 966 C CA . ASN A 1 119 ? 3.514 -8.348 12.839 1.00 90.00 119 ASN A CA 1
ATOM 967 C C . ASN A 1 119 ? 3.482 -9.302 11.641 1.00 90.00 119 ASN A C 1
ATOM 969 O O . ASN A 1 119 ? 4.525 -9.811 11.242 1.00 90.00 119 ASN A O 1
ATOM 973 N N . LYS A 1 120 ? 2.307 -9.514 11.035 1.00 91.88 120 LYS A N 1
ATOM 974 C CA . LYS A 1 120 ? 2.200 -10.347 9.836 1.00 91.88 120 LYS A CA 1
ATOM 975 C C . LYS A 1 120 ? 2.895 -9.708 8.633 1.00 91.88 120 LYS A C 1
ATOM 977 O O . LYS A 1 120 ? 3.552 -10.410 7.874 1.00 91.88 120 LYS A O 1
ATOM 982 N N . ALA A 1 121 ? 2.799 -8.389 8.472 1.00 92.50 121 ALA A N 1
ATOM 983 C CA . ALA A 1 121 ? 3.526 -7.671 7.427 1.00 92.50 121 ALA A CA 1
ATOM 984 C C . ALA A 1 121 ? 5.053 -7.763 7.608 1.00 92.50 121 ALA A C 1
ATOM 986 O O . ALA A 1 121 ? 5.771 -7.973 6.630 1.00 92.50 121 ALA A O 1
ATOM 987 N N . ILE A 1 122 ? 5.542 -7.677 8.851 1.00 92.19 122 ILE A N 1
ATOM 988 C CA . ILE A 1 122 ? 6.953 -7.903 9.204 1.00 92.19 122 ILE A CA 1
ATOM 989 C C . ILE A 1 122 ? 7.376 -9.322 8.817 1.00 92.19 122 ILE A C 1
ATOM 991 O O . ILE A 1 122 ? 8.360 -9.485 8.102 1.00 92.19 122 ILE A O 1
ATOM 995 N N . GLU A 1 123 ? 6.604 -10.330 9.226 1.00 95.19 123 GLU A 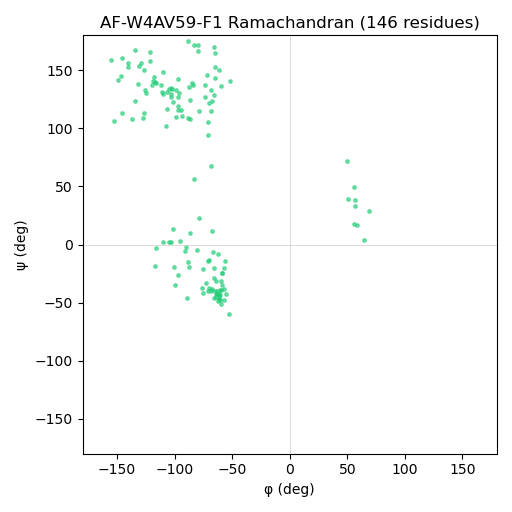N 1
ATOM 996 C CA . GLU A 1 123 ? 6.874 -11.739 8.923 1.00 95.19 123 GLU A CA 1
ATOM 997 C C . GLU A 1 123 ? 6.964 -11.980 7.407 1.00 95.19 123 GLU A C 1
ATOM 999 O O . GLU A 1 123 ? 7.929 -12.571 6.926 1.00 95.19 123 GLU A O 1
ATOM 1004 N N . ILE A 1 124 ? 6.001 -11.460 6.634 1.00 95.44 124 ILE A N 1
ATOM 1005 C CA . ILE A 1 124 ? 6.008 -11.555 5.166 1.00 95.44 124 ILE A CA 1
ATOM 1006 C C . ILE A 1 124 ? 7.247 -10.864 4.587 1.00 95.44 124 ILE A C 1
ATOM 1008 O O . ILE A 1 124 ? 7.900 -11.402 3.696 1.00 95.44 124 ILE A O 1
ATOM 1012 N N . SER A 1 125 ? 7.603 -9.684 5.092 1.00 95.12 125 SER A N 1
ATOM 1013 C CA . SER A 1 125 ? 8.766 -8.934 4.608 1.00 95.12 125 SER A CA 1
ATOM 1014 C C . SER A 1 125 ? 10.076 -9.684 4.882 1.00 95.12 125 SER A C 1
ATOM 1016 O O . SER A 1 125 ? 10.937 -9.759 4.006 1.00 95.12 125 SER A O 1
ATOM 1018 N N . GLN A 1 126 ? 10.208 -10.311 6.054 1.00 94.12 126 GLN A N 1
ATOM 1019 C CA . GLN A 1 126 ? 11.347 -11.169 6.395 1.00 94.12 126 GLN A CA 1
ATOM 1020 C C . GLN A 1 126 ? 11.412 -12.409 5.497 1.00 94.12 126 GLN A C 1
ATOM 1022 O O . GLN A 1 126 ? 12.468 -12.710 4.946 1.00 94.12 126 GLN A O 1
ATOM 1027 N N . GLN A 1 127 ? 10.278 -13.079 5.261 1.00 96.31 127 GLN A N 1
ATOM 1028 C CA . GLN A 1 127 ? 10.186 -14.225 4.343 1.00 96.31 127 GLN A CA 1
ATOM 1029 C C . GLN A 1 127 ? 10.584 -13.862 2.906 1.00 96.31 127 GLN A C 1
ATOM 1031 O O . GLN A 1 127 ? 11.125 -14.691 2.180 1.00 96.31 127 GLN A O 1
ATOM 1036 N N . ARG A 1 128 ? 10.346 -12.614 2.485 1.00 96.19 128 ARG A N 1
ATOM 1037 C CA . ARG A 1 128 ? 10.770 -12.083 1.179 1.00 96.19 128 ARG A CA 1
ATOM 1038 C C . ARG A 1 128 ? 12.196 -11.515 1.182 1.00 96.19 128 ARG A C 1
ATOM 1040 O O . ARG A 1 128 ? 12.596 -10.898 0.197 1.00 96.19 128 ARG A O 1
ATOM 1047 N N . ASN A 1 129 ? 12.962 -11.735 2.254 1.00 95.00 129 ASN A N 1
ATOM 1048 C CA . ASN A 1 129 ? 14.334 -11.258 2.442 1.00 95.00 129 ASN A CA 1
ATOM 1049 C C . ASN A 1 129 ? 14.477 -9.727 2.326 1.00 95.00 129 ASN A C 1
ATOM 1051 O O . ASN A 1 129 ? 15.497 -9.207 1.861 1.00 95.00 129 ASN A O 1
ATOM 1055 N N . CYS A 1 130 ? 13.451 -8.981 2.743 1.00 95.06 130 CYS A N 1
ATOM 1056 C CA . CYS A 1 130 ? 13.546 -7.531 2.798 1.00 95.06 130 CYS A CA 1
ATOM 1057 C C . CYS A 1 130 ? 14.589 -7.097 3.835 1.00 95.06 130 CYS A C 1
ATOM 1059 O O . CYS A 1 130 ? 14.698 -7.713 4.889 1.00 95.06 130 CYS A O 1
ATOM 1061 N N . TYR A 1 131 ? 15.342 -6.028 3.563 1.00 92.94 131 TYR A N 1
ATOM 1062 C CA . TYR A 1 131 ? 16.286 -5.461 4.544 1.00 92.94 131 TYR A CA 1
ATOM 1063 C C . TYR A 1 131 ? 15.645 -4.424 5.474 1.00 92.94 131 TYR A C 1
ATOM 1065 O O . TYR A 1 131 ? 16.195 -4.099 6.526 1.00 92.94 131 TYR A O 1
ATOM 1073 N N . LYS A 1 132 ? 14.499 -3.866 5.069 1.00 92.06 132 LYS A N 1
ATOM 1074 C CA . LYS A 1 132 ? 13.687 -2.975 5.897 1.00 92.06 132 LYS A CA 1
ATOM 1075 C C . LYS A 1 132 ? 12.223 -2.979 5.469 1.00 92.06 132 LYS A C 1
ATOM 1077 O O . LYS A 1 132 ? 11.917 -3.271 4.310 1.00 92.06 132 LYS A O 1
ATOM 1082 N N . MET A 1 133 ? 11.352 -2.572 6.385 1.00 91.19 133 MET A N 1
ATOM 1083 C CA . MET A 1 133 ? 9.969 -2.186 6.112 1.00 91.19 133 MET A CA 1
ATOM 1084 C C . MET A 1 133 ? 9.748 -0.730 6.521 1.00 91.19 133 MET A C 1
ATOM 1086 O O . MET A 1 133 ? 10.214 -0.292 7.577 1.00 91.19 133 MET A O 1
ATOM 1090 N N . ILE A 1 134 ? 9.040 0.012 5.675 1.00 87.31 134 ILE A N 1
ATOM 1091 C CA . ILE A 1 134 ? 8.820 1.446 5.815 1.00 87.31 134 ILE A CA 1
ATOM 1092 C C . ILE A 1 134 ? 7.332 1.799 5.639 1.00 87.31 134 ILE A C 1
ATOM 1094 O O . ILE A 1 134 ? 6.691 1.226 4.759 1.00 87.31 134 ILE A O 1
ATOM 1098 N N . PRO A 1 135 ? 6.747 2.700 6.449 1.00 81.69 135 PRO A N 1
ATOM 1099 C CA . PRO A 1 135 ? 5.416 3.238 6.181 1.00 81.69 135 PRO A CA 1
ATOM 1100 C C . PRO A 1 135 ? 5.436 4.206 4.986 1.00 81.69 135 PRO A C 1
ATOM 1102 O O . PRO A 1 135 ? 6.405 4.939 4.801 1.00 81.69 135 PRO A O 1
ATOM 1105 N N . GLY A 1 136 ? 4.362 4.237 4.190 1.00 67.56 136 GLY A N 1
ATOM 1106 C CA . GLY A 1 136 ? 4.257 5.116 3.011 1.00 67.56 136 GLY A CA 1
ATOM 1107 C C . GLY A 1 136 ? 4.110 6.608 3.294 1.00 67.56 136 GLY A C 1
ATOM 1108 O O . GLY A 1 136 ? 4.338 7.427 2.409 1.00 67.56 136 GLY A O 1
ATOM 1109 N N . GLN A 1 137 ? 3.810 6.993 4.536 1.00 62.00 137 GLN A N 1
ATOM 1110 C CA . GLN A 1 137 ? 3.925 8.387 4.954 1.00 62.00 137 GLN A CA 1
ATOM 1111 C C . GLN A 1 137 ? 5.255 8.611 5.659 1.00 62.00 137 GLN A C 1
ATOM 1113 O O . GLN A 1 137 ? 5.519 8.052 6.724 1.00 62.00 137 GLN A O 1
ATOM 1118 N N . ASN A 1 138 ? 6.082 9.446 5.036 1.00 48.53 138 ASN A N 1
ATOM 1119 C CA . ASN A 1 138 ? 7.387 9.827 5.538 1.00 48.53 138 ASN A CA 1
ATOM 1120 C C . ASN A 1 138 ? 7.210 10.896 6.625 1.00 48.53 138 ASN A C 1
ATOM 1122 O O . ASN A 1 138 ? 6.726 11.997 6.359 1.00 48.53 138 ASN A O 1
ATOM 1126 N N . ASP A 1 139 ? 7.573 10.566 7.860 1.00 46.06 139 ASP A N 1
ATOM 1127 C CA . ASP A 1 139 ? 7.696 11.538 8.937 1.00 46.06 139 ASP A CA 1
ATOM 1128 C C . ASP A 1 139 ? 9.111 12.129 8.895 1.00 46.06 139 ASP A C 1
ATOM 1130 O O . ASP A 1 139 ? 10.075 11.466 9.273 1.00 46.06 139 ASP A O 1
ATOM 1134 N N . SER A 1 140 ? 9.243 13.388 8.471 1.00 43.38 140 SER A N 1
ATOM 1135 C CA . SER A 1 140 ? 10.523 14.113 8.462 1.00 43.38 140 SER A CA 1
ATOM 1136 C C . SER A 1 140 ? 11.141 14.314 9.854 1.00 43.38 140 SER A C 1
ATOM 1138 O O . SER A 1 140 ? 12.283 14.758 9.953 1.00 43.38 140 SER A O 1
ATOM 1140 N N . LYS A 1 141 ? 10.424 13.978 10.934 1.00 44.00 141 LYS A N 1
ATOM 1141 C CA . LYS A 1 141 ? 10.858 14.121 12.329 1.00 44.00 141 LYS A CA 1
ATOM 1142 C C . LYS A 1 141 ? 10.990 12.798 13.084 1.00 44.00 141 LYS A C 1
ATOM 1144 O O . LYS A 1 141 ? 11.420 12.824 14.235 1.00 44.00 141 LYS A O 1
ATOM 1149 N N . ASN A 1 142 ? 10.659 11.652 12.484 1.00 42.62 142 ASN A N 1
ATOM 1150 C CA . ASN A 1 142 ? 10.765 10.370 13.178 1.00 42.62 142 ASN A CA 1
ATOM 1151 C C . ASN A 1 142 ? 11.161 9.237 12.223 1.00 42.62 142 ASN A C 1
ATOM 1153 O O . ASN A 1 142 ? 10.384 8.836 11.356 1.00 42.62 142 ASN A O 1
ATOM 1157 N N . ASN A 1 143 ? 12.368 8.695 12.423 1.00 42.88 143 ASN A N 1
ATOM 1158 C CA . ASN A 1 143 ? 12.925 7.550 11.694 1.00 42.88 143 ASN A CA 1
ATOM 1159 C C . ASN A 1 143 ? 12.163 6.260 12.046 1.00 42.88 143 ASN A C 1
ATOM 1161 O O . ASN A 1 143 ? 12.687 5.359 12.697 1.00 42.88 143 ASN A O 1
ATOM 1165 N N . SER A 1 144 ? 10.903 6.172 11.635 1.00 52.25 144 SER A N 1
ATOM 1166 C CA . SER A 1 144 ? 10.025 5.023 11.856 1.00 52.25 144 SER A CA 1
ATOM 1167 C C . SER A 1 144 ? 10.265 3.943 10.796 1.00 52.25 144 SER A C 1
ATOM 1169 O O . SER A 1 144 ? 9.365 3.516 10.079 1.00 52.25 144 SER A O 1
ATOM 1171 N N . TRP A 1 145 ? 11.514 3.494 10.685 1.00 55.91 145 TRP A N 1
ATOM 1172 C CA . TRP A 1 145 ? 11.909 2.390 9.814 1.00 55.91 145 TRP A CA 1
ATOM 1173 C C . TRP A 1 145 ? 12.201 1.158 10.665 1.00 55.91 145 TRP A C 1
ATOM 1175 O O . TRP A 1 145 ? 12.963 1.232 11.627 1.00 55.91 145 TRP A O 1
ATOM 1185 N N . LEU A 1 146 ? 11.632 0.012 10.296 1.00 63.91 146 LEU A N 1
ATOM 1186 C CA . LEU A 1 146 ? 11.977 -1.274 10.901 1.00 63.91 146 LEU A CA 1
ATOM 1187 C C . LEU A 1 146 ? 13.054 -1.940 10.043 1.00 63.91 146 LEU A C 1
ATOM 1189 O O . LEU A 1 146 ? 12.799 -2.262 8.882 1.00 63.91 146 LEU A O 1
ATOM 1193 N N . GLN A 1 147 ? 14.252 -2.128 10.600 1.00 71.62 147 GLN A N 1
ATOM 1194 C CA . GLN A 1 147 ? 15.261 -3.010 10.007 1.00 71.62 147 GLN A CA 1
ATOM 1195 C C . GLN A 1 147 ? 14.849 -4.468 10.236 1.00 71.62 147 GLN A C 1
ATOM 1197 O O . GLN A 1 147 ? 14.361 -4.798 11.319 1.00 71.62 147 GLN A O 1
ATOM 1202 N N . LEU A 1 148 ? 14.999 -5.297 9.201 1.00 70.88 148 LEU A N 1
ATOM 1203 C CA . LEU A 1 148 ? 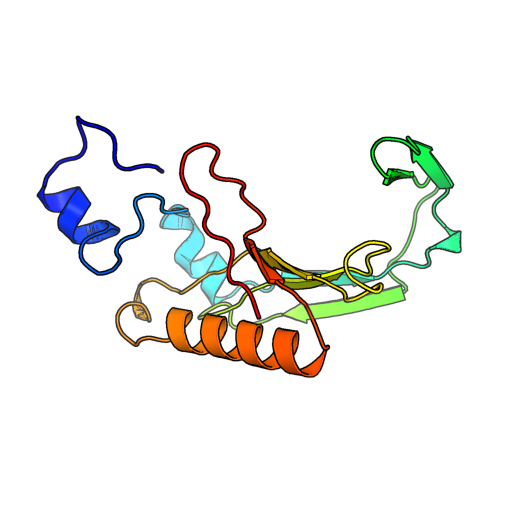14.523 -6.683 9.162 1.00 70.88 148 LEU A CA 1
ATOM 1204 C C . LEU A 1 148 ? 15.652 -7.697 8.977 1.00 70.88 148 LEU A C 1
ATOM 1206 O O . LEU A 1 148 ? 16.584 -7.436 8.170 1.00 70.88 148 LEU A O 1
#

Mean predicted aligned error: 10.96 Å

Foldseek 3Di:
DFCDPPRDPVNCCVPPVVHPDRDDDDDDPVCQVVLQVHKDKDFAFDCVQWDQPDPVVRDIDHPDDTDGPDIDIGHDVQFDKDKDWAFDPPPVRATEIEIEDGDHRPVCPPVCRSVVRVVVSVVVSVVSRHQWYDYPDDDPPDPPIGGD